Protein AF-W2TW05-F1 (afdb_monomer_lite)

Organism: Necator americanus (NCBI:txid51031)

Sequence (110 aa):
MAQFKKYGCFRMYRKGIIEKAEVYYQSGDLARALQLWVAVVREAIPPAVRSDILQKAISAAYCMASIKDYIWCCVQLMPSQPLAEDGFRAVLHSTVPPPPFAASEVSAAQ

InterPro domains:
  IPR021773 Trafficking protein particle complex subunit 11 [PF11817] (1-78)

Structure (mmCIF, N/CA/C/O backbone):
data_AF-W2TW05-F1
#
_entry.id   AF-W2TW05-F1
#
loop_
_atom_site.group_PDB
_atom_site.id
_atom_site.type_symbol
_atom_site.label_atom_id
_atom_site.label_alt_id
_atom_site.label_comp_id
_atom_site.label_asym_id
_atom_site.label_entity_id
_atom_site.label_seq_id
_atom_site.pdbx_PDB_ins_code
_atom_site.Cartn_x
_atom_site.Cartn_y
_atom_site.Cartn_z
_atom_site.occupancy
_atom_site.B_iso_or_equiv
_atom_site.auth_seq_id
_atom_site.auth_comp_id
_atom_site.auth_asym_id
_atom_site.auth_atom_id
_atom_site.pdbx_PDB_model_num
ATOM 1 N N . MET A 1 1 ? 10.054 -18.574 -23.381 1.00 46.62 1 MET A N 1
ATOM 2 C CA . MET A 1 1 ? 10.351 -19.295 -22.117 1.00 46.62 1 MET A CA 1
ATOM 3 C C . MET A 1 1 ? 11.804 -19.146 -21.626 1.00 46.62 1 MET A C 1
ATOM 5 O O . MET A 1 1 ? 11.996 -19.069 -20.420 1.00 46.62 1 MET A O 1
ATOM 9 N N . ALA A 1 2 ? 12.830 -19.055 -22.490 1.00 46.16 2 ALA A N 1
ATOM 10 C CA . ALA A 1 2 ? 14.244 -19.010 -22.058 1.00 46.16 2 ALA A CA 1
ATOM 11 C C . ALA A 1 2 ? 14.717 -17.670 -21.440 1.00 46.16 2 ALA A C 1
ATOM 13 O O . ALA A 1 2 ? 15.472 -17.675 -20.472 1.00 46.16 2 ALA A O 1
ATOM 14 N N . GLN A 1 3 ? 14.230 -16.519 -21.922 1.00 46.06 3 GLN A N 1
ATOM 15 C CA . GLN A 1 3 ? 14.538 -15.207 -21.318 1.00 46.06 3 GLN A CA 1
ATOM 16 C C . GLN A 1 3 ? 13.878 -15.007 -19.940 1.00 46.06 3 GLN A C 1
ATOM 18 O O . GLN A 1 3 ? 14.434 -14.323 -19.086 1.00 46.06 3 GLN A O 1
ATOM 23 N N . PHE A 1 4 ? 12.739 -15.669 -19.699 1.00 49.97 4 PHE A N 1
ATOM 24 C CA . PHE A 1 4 ? 12.002 -15.637 -18.429 1.00 49.97 4 PHE A CA 1
ATOM 25 C C . PHE A 1 4 ? 12.800 -16.295 -17.291 1.00 49.97 4 PHE A C 1
ATOM 27 O O . PHE A 1 4 ? 12.818 -15.788 -16.175 1.00 49.97 4 PHE A O 1
ATOM 34 N N . LYS A 1 5 ? 13.525 -17.383 -17.602 1.00 49.91 5 LYS A N 1
ATOM 35 C CA . LYS A 1 5 ? 14.437 -18.072 -16.674 1.00 49.91 5 LYS A CA 1
ATOM 36 C C . LYS A 1 5 ? 15.784 -17.360 -16.484 1.00 49.91 5 LYS A C 1
ATOM 38 O O . LYS A 1 5 ? 16.395 -17.537 -15.440 1.00 49.91 5 LYS A O 1
ATOM 43 N N . LYS A 1 6 ? 16.257 -16.589 -17.472 1.00 45.56 6 LYS A N 1
ATOM 44 C CA . LYS A 1 6 ? 17.607 -15.989 -17.462 1.00 45.56 6 LYS A CA 1
ATOM 45 C C . LYS A 1 6 ? 17.669 -14.585 -16.845 1.00 45.56 6 LYS A C 1
ATOM 47 O O . LYS A 1 6 ? 18.692 -14.246 -16.267 1.00 45.56 6 LYS A O 1
ATOM 52 N N . TYR A 1 7 ? 16.597 -13.790 -16.946 1.00 52.97 7 TYR A N 1
ATOM 53 C CA . TYR A 1 7 ? 16.572 -12.401 -16.451 1.00 52.97 7 TYR A CA 1
ATOM 54 C C . TYR A 1 7 ? 15.472 -12.099 -15.434 1.00 52.97 7 TYR A C 1
ATOM 56 O O . TYR A 1 7 ? 15.398 -10.953 -15.002 1.00 52.97 7 TYR A O 1
ATOM 64 N N . GLY A 1 8 ? 14.620 -13.081 -15.090 1.00 55.16 8 GLY A N 1
ATOM 65 C CA . GLY A 1 8 ? 13.552 -12.956 -14.091 1.00 55.16 8 GLY A CA 1
ATOM 66 C C . GLY A 1 8 ? 12.885 -11.587 -14.142 1.00 55.16 8 GLY A C 1
ATOM 67 O O . GLY A 1 8 ? 13.166 -10.751 -13.296 1.00 55.16 8 GLY A O 1
ATOM 68 N N . CYS A 1 9 ? 12.105 -11.301 -15.189 1.00 71.44 9 CYS A N 1
ATOM 69 C CA . CYS A 1 9 ? 11.647 -9.942 -15.473 1.00 71.44 9 CYS A CA 1
ATOM 70 C C . CYS A 1 9 ? 10.815 -9.381 -14.305 1.00 71.44 9 CYS A C 1
ATOM 72 O O . CYS A 1 9 ? 9.593 -9.525 -14.285 1.00 71.44 9 CYS A O 1
ATOM 74 N N . PHE A 1 10 ? 11.464 -8.693 -13.361 1.00 73.69 10 PHE A N 1
ATOM 75 C CA . PHE A 1 10 ? 10.847 -8.115 -12.163 1.00 73.69 10 PHE A CA 1
ATOM 76 C C . PHE A 1 10 ? 9.656 -7.215 -12.513 1.00 73.69 10 PHE A C 1
ATOM 78 O O . PHE A 1 10 ? 8.684 -7.140 -11.770 1.00 73.69 10 PHE A O 1
ATOM 85 N N . ARG A 1 11 ? 9.674 -6.605 -13.705 1.00 77.31 11 ARG A N 1
ATOM 86 C CA . ARG A 1 11 ? 8.549 -5.850 -14.271 1.00 77.31 11 ARG A CA 1
ATOM 87 C C . ARG A 1 11 ? 7.286 -6.699 -14.482 1.00 77.31 11 ARG A C 1
ATOM 89 O O . ARG A 1 11 ? 6.202 -6.246 -14.135 1.00 77.31 11 ARG A O 1
ATOM 96 N N . MET A 1 12 ? 7.416 -7.906 -15.036 1.00 80.75 12 MET A N 1
ATOM 97 C CA . MET A 1 12 ? 6.302 -8.854 -15.213 1.00 80.75 12 MET A CA 1
ATOM 98 C C . MET A 1 12 ? 5.819 -9.385 -13.863 1.00 80.75 12 MET A C 1
ATOM 100 O O . MET A 1 12 ? 4.619 -9.447 -13.631 1.00 80.75 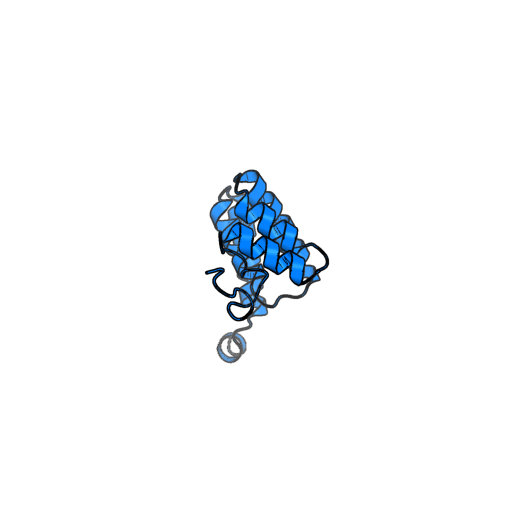12 MET A O 1
ATOM 104 N N . TYR A 1 13 ? 6.747 -9.708 -12.959 1.00 83.38 13 TYR A N 1
ATOM 105 C CA . TYR A 1 13 ? 6.410 -10.175 -11.614 1.00 83.38 13 TYR A CA 1
ATOM 106 C C . TYR A 1 13 ? 5.592 -9.135 -10.831 1.00 83.38 13 TYR A C 1
ATOM 108 O O . TYR A 1 13 ? 4.509 -9.442 -10.340 1.00 83.38 13 TYR A O 1
ATOM 116 N N . ARG A 1 14 ? 6.051 -7.877 -10.799 1.00 84.50 14 ARG A N 1
ATOM 117 C CA . ARG A 1 14 ? 5.333 -6.763 -10.159 1.00 84.50 14 ARG A CA 1
ATOM 118 C C . ARG A 1 14 ? 3.976 -6.511 -10.793 1.00 84.50 14 ARG A C 1
ATOM 120 O O . ARG A 1 14 ? 3.001 -6.332 -10.074 1.00 84.50 14 ARG A O 1
ATOM 127 N N . LYS A 1 15 ? 3.904 -6.540 -12.128 1.00 86.38 15 LYS A N 1
ATOM 128 C CA . LYS A 1 15 ? 2.633 -6.424 -12.849 1.00 86.38 15 LYS A CA 1
ATOM 129 C C . LYS A 1 15 ? 1.657 -7.524 -12.417 1.00 86.38 15 LYS A C 1
ATOM 131 O O . LYS A 1 15 ? 0.520 -7.212 -12.088 1.00 86.38 15 LYS A O 1
ATOM 136 N N . GLY A 1 16 ? 2.129 -8.765 -12.303 1.00 88.81 16 GLY A N 1
ATOM 137 C CA . GLY A 1 16 ? 1.325 -9.880 -11.804 1.00 88.81 16 GLY A CA 1
ATOM 138 C C . GLY A 1 16 ? 0.849 -9.697 -10.359 1.00 88.81 16 GLY A C 1
ATOM 139 O O . GLY A 1 16 ? -0.285 -10.049 -10.050 1.00 88.81 16 GLY A O 1
ATOM 140 N N . ILE A 1 17 ? 1.665 -9.113 -9.471 1.00 90.50 17 ILE A N 1
ATOM 141 C CA . ILE A 1 17 ? 1.222 -8.793 -8.102 1.00 90.50 17 ILE A CA 1
ATOM 142 C C . ILE A 1 17 ? 0.128 -7.719 -8.111 1.00 90.50 17 ILE A C 1
ATOM 144 O O . ILE A 1 17 ? -0.864 -7.866 -7.400 1.00 90.50 17 ILE A O 1
ATOM 148 N N . ILE A 1 18 ? 0.292 -6.665 -8.916 1.00 91.06 18 ILE A N 1
ATOM 149 C CA . ILE A 1 18 ? -0.690 -5.576 -9.034 1.00 91.06 18 ILE A CA 1
ATOM 150 C C . ILE A 1 18 ? -2.029 -6.120 -9.539 1.00 91.06 18 ILE A C 1
ATOM 152 O O . ILE A 1 18 ? -3.058 -5.862 -8.924 1.00 91.06 18 ILE A O 1
ATOM 156 N N . GLU A 1 19 ? -2.012 -6.920 -10.606 1.00 93.12 19 GLU A N 1
ATOM 157 C CA . GLU A 1 19 ? -3.218 -7.538 -11.173 1.00 93.12 19 GLU A CA 1
ATOM 158 C C . GLU A 1 19 ? -3.876 -8.503 -10.177 1.00 93.12 19 GLU A C 1
ATOM 160 O O . GLU A 1 19 ? -5.089 -8.476 -9.984 1.00 93.12 19 GLU A O 1
ATOM 165 N N . LYS A 1 20 ? -3.083 -9.312 -9.463 1.00 92.62 20 LYS A N 1
ATOM 166 C CA . LYS A 1 20 ? -3.600 -10.204 -8.416 1.00 92.62 20 LYS A CA 1
ATOM 167 C C . LYS A 1 20 ? -4.273 -9.434 -7.278 1.00 92.62 20 LYS A C 1
ATOM 169 O O . LYS A 1 20 ? -5.283 -9.887 -6.745 1.00 92.62 20 LYS A O 1
ATOM 174 N N . ALA A 1 21 ? -3.717 -8.289 -6.894 1.00 94.06 21 ALA A N 1
ATOM 175 C CA . ALA A 1 21 ? -4.299 -7.429 -5.874 1.00 94.06 21 ALA A CA 1
ATOM 176 C C . ALA A 1 21 ? -5.643 -6.830 -6.325 1.00 94.06 21 ALA A C 1
ATOM 178 O O . ALA A 1 21 ? -6.569 -6.765 -5.521 1.00 94.06 21 ALA A O 1
ATOM 179 N N . GLU A 1 22 ? -5.794 -6.483 -7.608 1.00 94.19 22 GLU A N 1
ATOM 180 C CA . GLU A 1 22 ? -7.087 -6.046 -8.155 1.00 94.19 22 GLU A CA 1
ATOM 181 C C . GLU A 1 22 ? -8.150 -7.142 -8.099 1.00 94.19 22 GLU A C 1
ATOM 183 O O . GLU A 1 22 ? -9.288 -6.870 -7.721 1.00 94.19 22 GLU A O 1
ATOM 188 N N . VAL A 1 23 ? -7.778 -8.389 -8.398 1.00 96.12 23 VAL A N 1
ATOM 189 C CA . VAL A 1 23 ? -8.699 -9.529 -8.276 1.00 96.12 23 VAL A CA 1
ATOM 190 C C . VAL A 1 23 ? -9.171 -9.701 -6.828 1.00 96.12 23 VAL A C 1
ATOM 192 O O . VAL A 1 23 ? -10.361 -9.906 -6.600 1.00 96.12 23 VAL A O 1
ATOM 195 N N . TYR A 1 24 ? -8.276 -9.564 -5.842 1.00 94.94 24 TYR A N 1
ATOM 196 C CA . TYR A 1 24 ? -8.664 -9.628 -4.426 1.00 94.94 24 TYR A CA 1
ATOM 197 C C . TYR A 1 24 ? -9.575 -8.479 -3.998 1.00 94.94 24 TYR A C 1
ATOM 199 O O . TYR A 1 24 ? -10.510 -8.686 -3.225 1.00 94.94 24 TYR A O 1
ATOM 207 N N . TYR A 1 25 ? -9.331 -7.278 -4.522 1.00 93.75 25 TYR A N 1
ATOM 208 C CA . TYR A 1 25 ? -10.189 -6.130 -4.261 1.00 93.75 25 TYR A CA 1
ATOM 209 C C . TYR A 1 25 ? -11.607 -6.371 -4.795 1.00 93.75 25 TYR A C 1
ATOM 211 O O . TYR A 1 25 ? -12.583 -6.168 -4.078 1.00 93.75 25 TYR A O 1
ATOM 219 N N . GLN A 1 26 ? -11.724 -6.888 -6.022 1.00 93.81 26 GLN A N 1
ATOM 220 C CA . GLN A 1 26 ? -13.012 -7.232 -6.635 1.00 93.81 26 GLN A CA 1
ATOM 221 C C . GLN A 1 26 ? -13.727 -8.379 -5.912 1.00 93.81 26 GLN A C 1
ATOM 223 O O . GLN A 1 26 ? -14.952 -8.377 -5.831 1.00 93.81 26 GLN A O 1
ATOM 228 N N . SER A 1 27 ? -12.986 -9.341 -5.354 1.00 94.44 27 SER A N 1
ATOM 229 C CA . SER A 1 27 ? -13.568 -10.432 -4.567 1.00 94.44 27 SER A CA 1
ATOM 230 C C . SER A 1 27 ? -13.978 -10.019 -3.145 1.00 94.44 27 SER A C 1
ATOM 232 O O . SER A 1 27 ? -14.462 -10.862 -2.396 1.00 94.44 27 SER A O 1
ATOM 234 N N . GLY A 1 28 ? -13.743 -8.764 -2.743 1.00 91.94 28 GLY A N 1
ATOM 235 C CA . GLY A 1 28 ? -14.054 -8.246 -1.406 1.00 91.94 28 GLY A CA 1
ATOM 236 C C . GLY A 1 28 ? -13.001 -8.549 -0.335 1.00 91.94 28 GLY A C 1
ATOM 237 O O . GLY A 1 28 ? -13.184 -8.172 0.821 1.00 91.94 28 GLY A O 1
ATOM 238 N N . ASP A 1 29 ? -11.876 -9.178 -0.690 1.00 95.12 29 ASP A N 1
ATOM 239 C CA . ASP A 1 29 ? -10.772 -9.400 0.248 1.00 95.12 29 ASP A CA 1
ATOM 240 C C . ASP A 1 29 ? -9.797 -8.223 0.216 1.00 95.12 29 ASP A C 1
ATOM 242 O O . ASP A 1 29 ? -8.712 -8.249 -0.376 1.00 95.12 29 ASP A O 1
ATOM 246 N N . LEU A 1 30 ? -10.232 -7.150 0.867 1.00 93.56 30 LEU A N 1
ATOM 247 C CA . LEU A 1 30 ? -9.497 -5.894 0.914 1.00 93.56 30 LEU A CA 1
ATOM 248 C C . LEU A 1 30 ? -8.156 -6.034 1.648 1.00 93.56 30 LEU A C 1
ATOM 250 O O . LEU A 1 30 ? -7.193 -5.357 1.290 1.00 93.56 30 LEU A O 1
ATOM 254 N N . ALA A 1 31 ? -8.063 -6.946 2.622 1.00 93.19 31 ALA A N 1
ATOM 255 C CA . ALA A 1 31 ? -6.856 -7.158 3.418 1.00 93.19 31 ALA A CA 1
ATOM 256 C C . ALA A 1 31 ? -5.706 -7.687 2.564 1.00 93.19 31 ALA A C 1
ATOM 258 O O . ALA A 1 31 ? -4.598 -7.143 2.595 1.00 93.19 31 ALA A O 1
ATOM 259 N N . ARG A 1 32 ? -5.973 -8.718 1.756 1.00 94.06 32 ARG A N 1
ATOM 260 C CA . ARG A 1 32 ? -4.973 -9.275 0.841 1.00 94.06 32 ARG A CA 1
ATOM 261 C C . ARG A 1 32 ? -4.628 -8.301 -0.281 1.00 94.06 32 ARG A C 1
ATOM 263 O O . ARG A 1 32 ? -3.454 -8.195 -0.636 1.00 94.06 32 ARG A O 1
ATOM 270 N N . ALA A 1 33 ? -5.609 -7.564 -0.805 1.00 94.44 33 ALA A N 1
ATOM 271 C CA . ALA A 1 33 ? -5.362 -6.531 -1.811 1.00 94.44 33 ALA A CA 1
ATOM 272 C C . ALA A 1 33 ? -4.404 -5.447 -1.285 1.00 94.44 33 ALA A C 1
ATOM 274 O O . ALA A 1 33 ? -3.381 -5.158 -1.913 1.00 94.44 33 ALA A O 1
ATOM 275 N N . LEU A 1 34 ? -4.680 -4.918 -0.088 1.00 93.50 34 LEU A N 1
ATOM 276 C CA . LEU A 1 34 ? -3.871 -3.887 0.556 1.00 93.50 34 LEU A CA 1
ATOM 277 C C . LEU A 1 34 ? -2.436 -4.359 0.814 1.00 93.50 34 LEU A C 1
ATOM 279 O O . LEU A 1 34 ? -1.489 -3.647 0.484 1.00 93.50 34 LEU A O 1
ATOM 283 N N . GLN A 1 35 ? -2.255 -5.572 1.344 1.00 93.69 35 GLN A N 1
ATOM 284 C CA . GLN A 1 35 ? -0.925 -6.138 1.600 1.00 93.69 35 GLN A CA 1
ATOM 285 C C . GLN A 1 35 ? -0.072 -6.218 0.330 1.00 93.69 35 GLN A C 1
ATOM 287 O O . GLN A 1 35 ? 1.105 -5.852 0.350 1.00 93.69 35 GLN A O 1
ATOM 292 N N . LEU A 1 36 ? -0.661 -6.668 -0.781 1.00 93.81 36 LEU A N 1
ATOM 293 C CA . LEU A 1 36 ? 0.041 -6.777 -2.058 1.00 93.81 36 LEU A CA 1
ATOM 294 C C . LEU A 1 36 ? 0.394 -5.400 -2.630 1.00 93.81 36 LEU A C 1
ATOM 296 O O . LEU A 1 36 ? 1.525 -5.202 -3.070 1.00 93.81 36 LEU A O 1
ATOM 300 N N . TRP A 1 37 ? -0.522 -4.429 -2.583 1.00 93.62 37 TRP A N 1
ATOM 301 C CA . TRP A 1 37 ? -0.236 -3.066 -3.041 1.00 93.62 37 TRP A CA 1
ATOM 302 C C . TRP A 1 37 ? 0.838 -2.376 -2.198 1.00 93.62 37 TRP A C 1
ATOM 304 O O . TRP A 1 37 ? 1.762 -1.789 -2.758 1.00 93.62 37 TRP A O 1
ATOM 314 N N . VAL A 1 38 ? 0.789 -2.502 -0.869 1.00 90.62 38 VAL A N 1
ATOM 315 C CA . VAL A 1 38 ? 1.820 -1.952 0.026 1.00 90.62 38 VAL A CA 1
ATOM 316 C C . VAL A 1 38 ? 3.178 -2.615 -0.219 1.00 90.62 38 VAL A C 1
ATOM 318 O O . VAL A 1 38 ? 4.195 -1.919 -0.236 1.00 90.62 38 VAL A O 1
ATOM 321 N N . ALA A 1 39 ? 3.220 -3.932 -0.445 1.00 90.06 39 ALA A N 1
ATOM 322 C CA . ALA A 1 39 ? 4.458 -4.641 -0.773 1.00 90.06 39 ALA A CA 1
ATOM 323 C C . ALA A 1 39 ? 5.079 -4.120 -2.078 1.00 90.06 39 ALA A C 1
ATOM 325 O O . ALA A 1 39 ? 6.273 -3.834 -2.122 1.00 90.06 39 ALA A O 1
ATOM 326 N N . VAL A 1 40 ? 4.255 -3.915 -3.106 1.00 89.94 40 VAL A N 1
ATOM 327 C CA . VAL A 1 40 ? 4.678 -3.378 -4.404 1.00 89.94 40 VAL A CA 1
ATOM 328 C C . VAL A 1 40 ? 5.192 -1.941 -4.266 1.00 89.94 40 VAL A C 1
ATOM 330 O O . VAL A 1 40 ? 6.264 -1.631 -4.772 1.00 89.94 40 VAL A O 1
ATOM 333 N N . VAL A 1 41 ? 4.501 -1.073 -3.522 1.00 88.31 41 VAL A N 1
ATOM 334 C CA . VAL A 1 41 ? 4.906 0.335 -3.314 1.00 88.31 41 VAL A CA 1
ATOM 335 C C . VAL A 1 41 ? 6.243 0.478 -2.577 1.00 88.31 41 VAL A C 1
ATOM 337 O O . VAL A 1 41 ? 6.942 1.470 -2.782 1.00 88.31 41 VAL A O 1
ATOM 340 N N . ARG A 1 42 ? 6.608 -0.484 -1.720 1.00 83.25 42 ARG A N 1
ATOM 341 C CA . ARG A 1 42 ? 7.911 -0.500 -1.029 1.00 83.25 42 ARG A CA 1
ATOM 342 C C . ARG A 1 42 ? 9.074 -0.820 -1.965 1.00 83.25 42 ARG A C 1
ATOM 344 O O . ARG A 1 42 ? 10.217 -0.517 -1.630 1.00 83.25 42 ARG A O 1
ATOM 351 N N . GLU A 1 43 ? 8.806 -1.429 -3.114 1.00 82.62 43 GLU A N 1
ATOM 352 C CA . GLU A 1 43 ? 9.824 -1.684 -4.123 1.00 82.62 43 GLU A CA 1
ATOM 353 C C . GLU A 1 43 ? 10.064 -0.453 -5.014 1.00 82.62 43 GLU A C 1
ATOM 355 O O . GLU A 1 43 ? 9.208 0.413 -5.181 1.00 82.62 43 GLU A O 1
ATOM 360 N N . ALA A 1 44 ? 11.240 -0.387 -5.646 1.00 75.88 44 ALA A N 1
ATOM 361 C CA . ALA A 1 44 ? 11.576 0.684 -6.581 1.00 75.88 44 ALA A CA 1
ATOM 362 C C . ALA A 1 44 ? 10.738 0.578 -7.872 1.00 75.88 44 ALA A C 1
ATOM 364 O O . ALA A 1 44 ? 11.069 -0.193 -8.780 1.00 75.88 44 ALA A O 1
ATOM 365 N N . ILE A 1 45 ? 9.643 1.339 -7.941 1.00 82.38 45 ILE A N 1
ATOM 366 C CA . ILE A 1 45 ? 8.682 1.392 -9.056 1.00 82.38 45 ILE A CA 1
ATOM 367 C C . ILE A 1 45 ? 8.618 2.822 -9.607 1.00 82.38 45 ILE A C 1
ATOM 369 O O . ILE A 1 45 ? 8.791 3.770 -8.839 1.00 82.38 45 ILE A O 1
ATOM 373 N N . PRO A 1 46 ? 8.368 3.011 -10.920 1.00 85.00 46 PRO A N 1
ATOM 374 C CA . PRO A 1 46 ? 8.195 4.340 -11.493 1.00 85.00 46 PRO A CA 1
ATOM 375 C C . PRO A 1 46 ? 7.150 5.179 -10.736 1.00 85.00 46 PRO A C 1
ATOM 377 O O . PRO A 1 46 ? 6.098 4.646 -10.373 1.00 85.00 46 PRO A O 1
ATOM 380 N N . PRO A 1 47 ? 7.389 6.490 -10.545 1.00 82.19 47 PRO A N 1
ATOM 381 C CA . PRO A 1 47 ? 6.551 7.342 -9.699 1.00 82.19 47 PRO A CA 1
ATOM 382 C C . PRO A 1 47 ? 5.094 7.414 -10.173 1.00 82.19 47 PRO A C 1
ATOM 384 O O . PRO A 1 47 ? 4.195 7.364 -9.343 1.00 82.19 47 PRO A O 1
ATOM 387 N N . ALA A 1 48 ? 4.856 7.426 -11.490 1.00 84.12 48 ALA A N 1
ATOM 388 C CA . ALA A 1 48 ? 3.506 7.429 -12.061 1.00 84.12 48 ALA A CA 1
ATOM 389 C C . ALA A 1 48 ? 2.702 6.161 -11.713 1.00 84.12 48 ALA A C 1
ATOM 391 O O . ALA A 1 48 ? 1.526 6.226 -11.391 1.00 84.12 48 ALA A O 1
ATOM 392 N N . VAL A 1 49 ? 3.347 4.990 -11.721 1.00 86.94 49 VAL A N 1
ATOM 393 C CA . VAL A 1 49 ? 2.683 3.726 -11.354 1.00 86.94 49 VAL A CA 1
ATOM 394 C C . VAL A 1 49 ? 2.487 3.648 -9.838 1.00 86.94 49 VAL A C 1
ATOM 396 O O . VAL A 1 49 ? 1.501 3.100 -9.352 1.00 86.94 49 VAL A O 1
ATOM 399 N N . ARG A 1 50 ? 3.428 4.211 -9.075 1.00 88.69 50 ARG A N 1
ATOM 400 C CA . ARG A 1 50 ? 3.364 4.255 -7.615 1.00 88.69 50 ARG A CA 1
ATOM 401 C C . ARG A 1 50 ? 2.173 5.080 -7.123 1.00 88.69 50 ARG A C 1
ATOM 403 O O . ARG A 1 50 ? 1.499 4.622 -6.204 1.00 88.69 50 ARG A O 1
ATOM 410 N N . SER A 1 51 ? 1.895 6.241 -7.723 1.00 89.19 51 SER A N 1
ATOM 411 C CA . SER A 1 51 ? 0.742 7.071 -7.347 1.00 89.19 51 SER A CA 1
ATOM 412 C C . SER A 1 51 ? -0.586 6.353 -7.569 1.00 89.19 51 SER A C 1
ATOM 414 O O . SER A 1 51 ? -1.436 6.364 -6.681 1.00 89.19 51 SER A O 1
ATOM 416 N N . ASP A 1 52 ? -0.732 5.655 -8.697 1.00 91.69 52 ASP A N 1
ATOM 417 C CA . ASP A 1 52 ? -1.958 4.921 -9.028 1.00 91.69 52 ASP A CA 1
ATOM 418 C C . ASP A 1 52 ? -2.217 3.779 -8.034 1.00 91.69 52 ASP A C 1
ATOM 420 O O . ASP A 1 52 ? -3.339 3.575 -7.566 1.00 91.69 52 ASP A O 1
ATOM 424 N N . ILE A 1 53 ? -1.167 3.034 -7.672 1.00 92.50 53 ILE A N 1
ATOM 425 C CA . ILE A 1 53 ? -1.265 1.942 -6.694 1.00 92.50 53 ILE A CA 1
ATOM 426 C C . ILE A 1 53 ? -1.560 2.491 -5.297 1.00 92.50 53 ILE A C 1
ATOM 428 O O . ILE A 1 53 ? -2.372 1.914 -4.575 1.00 92.50 53 ILE A O 1
ATOM 432 N N . LEU A 1 54 ? -0.937 3.608 -4.913 1.00 91.81 54 LEU A N 1
ATOM 433 C CA . LEU A 1 54 ? -1.185 4.257 -3.627 1.00 91.81 54 LEU A CA 1
ATOM 434 C C . LEU A 1 54 ? -2.634 4.734 -3.499 1.00 91.81 54 LEU A C 1
ATOM 436 O O . LEU A 1 54 ? -3.240 4.513 -2.456 1.00 91.81 54 LEU A O 1
ATOM 440 N N . GLN A 1 55 ? -3.225 5.309 -4.549 1.00 93.06 55 GLN A N 1
ATOM 441 C CA . GLN A 1 55 ? -4.643 5.694 -4.539 1.00 93.06 55 GLN A CA 1
ATOM 442 C C . GLN A 1 55 ? -5.563 4.485 -4.314 1.00 93.06 55 GLN A C 1
ATOM 444 O O . GLN A 1 55 ? -6.470 4.535 -3.480 1.00 93.06 55 GLN A O 1
ATOM 449 N N . LYS A 1 56 ? -5.290 3.364 -4.994 1.00 93.50 56 LYS A N 1
ATOM 450 C CA . LYS A 1 56 ? -6.023 2.104 -4.788 1.00 93.50 56 LYS A CA 1
ATOM 451 C C . LYS A 1 56 ? -5.852 1.582 -3.358 1.00 93.50 56 LYS A C 1
ATOM 453 O O . LYS A 1 56 ? -6.842 1.249 -2.707 1.00 93.50 56 LYS A O 1
ATOM 458 N N . ALA A 1 57 ? -4.630 1.600 -2.830 1.00 94.00 57 ALA A N 1
ATOM 459 C CA . ALA A 1 57 ? -4.335 1.193 -1.459 1.00 94.00 57 ALA A CA 1
ATOM 460 C C . ALA A 1 57 ? -5.048 2.062 -0.410 1.00 94.00 57 ALA A C 1
ATOM 462 O O . ALA A 1 57 ? -5.601 1.518 0.541 1.00 94.00 57 ALA A O 1
ATOM 463 N N . ILE A 1 58 ? -5.119 3.382 -0.607 1.00 93.94 58 ILE A N 1
ATOM 464 C CA . ILE A 1 58 ? -5.858 4.305 0.272 1.00 93.94 58 ILE A CA 1
ATOM 465 C C . ILE A 1 58 ? -7.339 3.935 0.313 1.00 93.94 58 ILE A C 1
ATOM 467 O O . ILE A 1 58 ? -7.912 3.839 1.398 1.00 93.94 58 ILE A O 1
ATOM 471 N N . SER A 1 59 ? -7.945 3.680 -0.850 1.00 93.25 59 SER A N 1
ATOM 472 C CA . SER A 1 59 ? -9.356 3.290 -0.917 1.00 93.25 59 SER A CA 1
ATOM 473 C C . SER A 1 59 ? -9.627 1.981 -0.164 1.00 93.25 59 SER A C 1
ATOM 475 O O . SER A 1 59 ? -10.562 1.914 0.630 1.00 93.25 59 SER A O 1
ATOM 477 N N . ALA A 1 60 ? -8.767 0.965 -0.318 1.00 92.62 60 ALA A N 1
ATOM 478 C CA . ALA A 1 60 ? -8.901 -0.290 0.420 1.00 92.62 60 ALA A CA 1
ATOM 479 C C . ALA A 1 60 ? -8.668 -0.113 1.923 1.00 92.62 60 ALA A C 1
ATOM 481 O O . ALA A 1 60 ? -9.448 -0.631 2.717 1.00 92.62 60 ALA A O 1
ATOM 482 N N . ALA A 1 61 ? -7.642 0.643 2.324 1.00 93.31 61 ALA A N 1
ATOM 483 C CA . ALA A 1 61 ? -7.358 0.914 3.730 1.00 93.31 61 ALA A CA 1
ATOM 484 C C . ALA A 1 61 ? -8.520 1.654 4.412 1.00 93.31 61 ALA A C 1
ATOM 486 O O . ALA A 1 61 ? -8.876 1.319 5.542 1.00 93.31 61 ALA A O 1
ATOM 487 N N . TYR A 1 62 ? -9.147 2.602 3.706 1.00 93.56 62 TYR A N 1
ATOM 488 C CA . TYR A 1 62 ? -10.341 3.303 4.173 1.00 93.56 62 TYR A CA 1
ATOM 489 C C . TYR A 1 62 ? -11.525 2.347 4.357 1.00 93.56 62 TYR A C 1
ATOM 491 O O . TYR A 1 62 ? -12.113 2.302 5.435 1.00 93.56 62 TYR A O 1
ATOM 499 N N . CYS A 1 63 ? -11.832 1.524 3.349 1.00 92.00 63 CYS A N 1
ATOM 500 C CA . CYS A 1 63 ? -12.907 0.531 3.431 1.00 92.00 63 CYS A CA 1
ATOM 501 C C . CYS A 1 63 ? -12.674 -0.521 4.530 1.00 92.00 63 CYS A C 1
ATOM 503 O O . CYS A 1 63 ? -13.630 -1.063 5.075 1.00 92.00 63 CYS A O 1
ATOM 505 N N . MET A 1 64 ? -11.416 -0.795 4.880 1.00 92.38 64 MET A N 1
ATOM 506 C CA . MET A 1 64 ? -11.039 -1.686 5.980 1.00 92.38 64 MET A CA 1
ATOM 507 C C . MET A 1 64 ? -10.987 -1.015 7.358 1.00 92.38 64 MET A C 1
ATOM 509 O O . MET A 1 64 ? -10.690 -1.694 8.340 1.00 92.38 64 MET A O 1
ATOM 513 N N . ALA A 1 65 ? -11.200 0.301 7.445 1.00 91.69 65 ALA A N 1
ATOM 514 C CA . ALA A 1 65 ? -10.974 1.093 8.654 1.00 91.69 65 ALA A CA 1
ATOM 515 C C . ALA A 1 65 ? -9.545 0.957 9.245 1.00 91.69 65 ALA A C 1
ATOM 517 O O . ALA A 1 65 ? -9.340 1.133 10.448 1.00 91.69 65 ALA A O 1
ATOM 518 N N . SER A 1 66 ? -8.531 0.682 8.409 1.00 90.38 66 SER A N 1
ATOM 519 C CA . SER A 1 66 ? -7.123 0.641 8.838 1.00 90.38 66 SER A CA 1
ATOM 520 C C . SER A 1 66 ? -6.516 2.045 8.819 1.00 90.38 66 SER A C 1
ATOM 522 O O . SER A 1 66 ? -5.985 2.505 7.806 1.00 90.38 66 SER A O 1
ATOM 5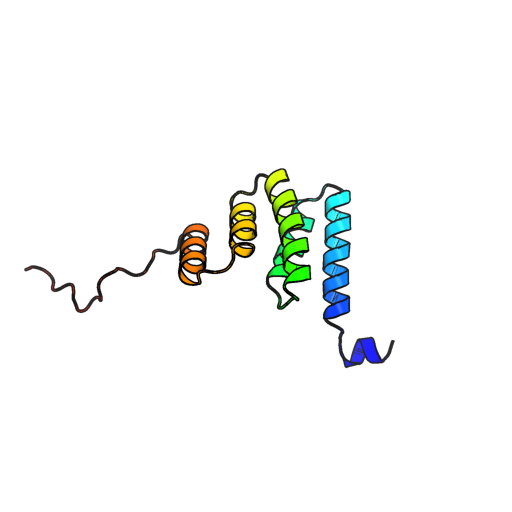24 N N . ILE A 1 67 ? -6.566 2.731 9.964 1.00 89.06 67 ILE A N 1
ATOM 525 C CA . ILE A 1 67 ? -6.017 4.091 10.126 1.00 89.06 67 ILE A CA 1
ATOM 526 C C . ILE A 1 67 ? -4.515 4.124 9.815 1.00 89.06 67 ILE A C 1
ATOM 528 O O . ILE A 1 67 ? -4.034 5.035 9.142 1.00 89.06 67 ILE A O 1
ATOM 532 N N . LYS A 1 68 ? -3.771 3.114 10.277 1.00 88.38 68 LYS A N 1
ATOM 533 C CA . LYS A 1 68 ? -2.316 3.037 10.107 1.00 88.38 68 LYS A CA 1
ATOM 534 C C . LYS A 1 68 ? -1.919 3.003 8.632 1.00 88.38 68 LYS A C 1
ATOM 536 O O . LYS A 1 68 ? -1.083 3.800 8.208 1.00 88.38 68 LYS A O 1
ATOM 541 N N . ASP A 1 69 ? -2.516 2.097 7.861 1.00 88.69 69 ASP A N 1
ATOM 542 C CA . ASP A 1 69 ? -2.178 1.928 6.445 1.00 88.69 69 ASP A CA 1
ATOM 543 C C . ASP A 1 69 ? -2.705 3.089 5.599 1.00 88.69 69 ASP A C 1
ATOM 545 O O . ASP A 1 69 ? -2.046 3.500 4.643 1.00 88.69 69 ASP A O 1
ATOM 549 N N . TYR A 1 70 ? -3.848 3.663 5.986 1.00 90.81 70 TYR A N 1
ATOM 550 C CA . TYR A 1 70 ? -4.408 4.851 5.352 1.00 90.81 70 TYR A CA 1
ATOM 551 C C . TYR A 1 70 ? -3.465 6.052 5.481 1.00 90.81 70 TYR A C 1
ATOM 553 O O . TYR A 1 70 ? -3.057 6.626 4.471 1.00 90.81 70 TYR A O 1
ATOM 561 N N . ILE A 1 71 ? -3.056 6.397 6.710 1.00 90.12 71 ILE A N 1
ATOM 562 C CA . ILE A 1 71 ? -2.132 7.514 6.961 1.00 90.12 71 ILE A CA 1
ATOM 563 C C . ILE A 1 71 ? -0.801 7.264 6.254 1.00 90.12 71 ILE A C 1
ATOM 565 O O . ILE A 1 71 ? -0.292 8.159 5.582 1.00 90.12 71 ILE A O 1
ATOM 569 N N . TRP A 1 72 ? -0.264 6.043 6.349 1.00 88.44 72 TRP A N 1
ATOM 570 C CA . TRP A 1 72 ? 0.967 5.676 5.658 1.00 88.44 72 TRP A CA 1
ATOM 571 C C . TRP A 1 72 ? 0.882 5.939 4.150 1.00 88.44 72 TRP A C 1
ATOM 573 O O . TRP A 1 72 ? 1.740 6.630 3.606 1.00 88.44 72 TRP A O 1
ATOM 583 N N . CYS A 1 73 ? -0.151 5.435 3.469 1.00 89.62 73 CYS A N 1
ATOM 584 C CA . CYS A 1 73 ? -0.282 5.609 2.022 1.00 89.62 73 CYS A CA 1
ATOM 585 C C . CYS A 1 73 ? -0.476 7.082 1.625 1.00 89.62 73 CYS A C 1
ATOM 587 O O . CYS A 1 73 ? 0.089 7.515 0.622 1.00 89.62 73 CYS A O 1
ATOM 589 N N . CYS A 1 74 ? -1.208 7.862 2.426 1.00 88.56 74 CYS A N 1
ATOM 590 C CA . CYS A 1 74 ? -1.376 9.301 2.215 1.00 88.56 74 CYS A CA 1
ATOM 591 C C . CYS A 1 74 ? -0.047 10.062 2.328 1.00 88.56 74 CYS A C 1
ATOM 593 O O . CYS A 1 74 ? 0.269 10.856 1.446 1.00 88.56 74 CYS A O 1
ATOM 595 N N . VAL A 1 75 ? 0.764 9.782 3.357 1.00 86.19 75 VAL A N 1
ATOM 596 C CA . VAL A 1 75 ? 2.094 10.403 3.520 1.00 86.19 75 VAL A CA 1
ATOM 597 C C . VAL A 1 75 ? 2.997 10.076 2.330 1.00 86.19 75 VAL A C 1
ATOM 599 O O . VAL A 1 75 ? 3.684 10.957 1.828 1.00 86.19 75 VAL A O 1
ATOM 602 N N . GLN A 1 76 ? 2.946 8.843 1.814 1.00 84.38 76 GLN A N 1
ATOM 603 C CA . GLN A 1 76 ? 3.748 8.433 0.654 1.00 84.38 76 GLN A CA 1
ATOM 604 C C . GLN A 1 76 ? 3.356 9.127 -0.669 1.00 84.38 76 GLN A C 1
ATOM 606 O O . GLN A 1 76 ? 4.125 9.048 -1.629 1.00 84.38 76 GLN A O 1
ATOM 611 N N . LEU A 1 77 ? 2.184 9.773 -0.748 1.00 83.00 77 LEU A N 1
ATOM 612 C CA . LEU A 1 77 ? 1.759 10.577 -1.904 1.00 83.00 77 LEU A CA 1
ATOM 613 C C . LEU A 1 77 ? 2.161 12.054 -1.801 1.00 83.00 77 LEU A C 1
ATOM 615 O O . LEU A 1 77 ? 2.112 12.758 -2.811 1.00 83.00 77 LEU A O 1
ATOM 619 N N . MET A 1 78 ? 2.520 12.545 -0.614 1.00 81.38 78 MET A N 1
ATOM 620 C CA . MET A 1 78 ? 2.879 13.951 -0.441 1.00 81.38 78 MET A CA 1
ATOM 621 C C . MET A 1 78 ? 4.254 14.227 -1.073 1.00 81.38 78 MET A C 1
ATOM 623 O O . MET A 1 78 ? 5.169 13.418 -0.919 1.00 81.38 78 MET A O 1
ATOM 627 N N . PRO A 1 79 ? 4.440 15.355 -1.784 1.00 64.44 79 PRO A N 1
ATOM 628 C CA . PRO A 1 79 ? 5.760 15.767 -2.246 1.00 64.44 79 PRO A CA 1
ATOM 629 C C . PRO A 1 79 ? 6.672 15.976 -1.027 1.00 64.44 79 PRO A C 1
ATOM 631 O O . PRO A 1 79 ? 6.394 16.793 -0.152 1.00 64.44 79 PRO A O 1
ATOM 634 N N . SER A 1 80 ? 7.725 15.166 -0.953 1.00 61.50 80 SER A N 1
ATOM 635 C CA . SER A 1 80 ? 8.498 14.879 0.254 1.00 61.50 80 SER A CA 1
ATOM 636 C C . SER A 1 80 ? 9.199 16.104 0.853 1.00 61.50 80 SER A C 1
ATOM 638 O O . SER A 1 80 ? 10.112 16.666 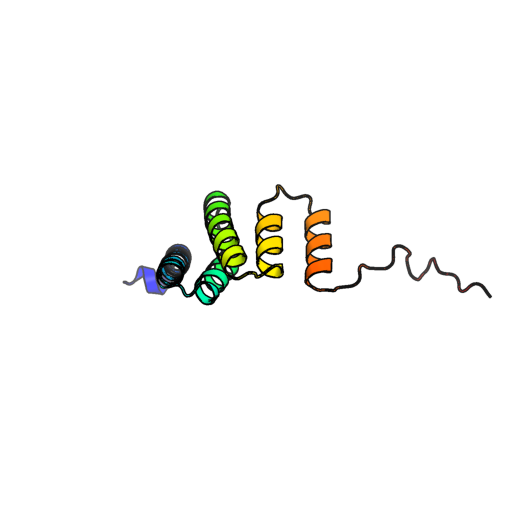0.243 1.00 61.50 80 SER A O 1
ATOM 640 N N . GLN A 1 81 ? 8.879 16.426 2.107 1.00 63.09 81 GLN A N 1
ATOM 641 C CA . GLN A 1 81 ? 9.882 16.916 3.051 1.00 63.09 81 GLN A CA 1
ATOM 642 C C . GLN A 1 81 ? 10.416 15.683 3.799 1.00 63.09 81 GLN A C 1
ATOM 644 O O . GLN A 1 81 ? 9.650 15.075 4.548 1.00 63.09 81 GLN A O 1
ATOM 649 N N . PRO A 1 82 ? 11.693 15.292 3.625 1.00 65.88 82 PRO A N 1
ATOM 650 C CA . PRO A 1 82 ? 12.226 14.050 4.200 1.00 65.88 82 PRO A CA 1
ATOM 651 C C . PRO A 1 82 ? 12.068 13.997 5.729 1.00 65.88 82 PRO A C 1
ATOM 653 O O . PRO A 1 82 ? 11.726 12.961 6.287 1.00 65.88 82 PRO A O 1
ATOM 656 N N . LEU A 1 83 ? 12.189 15.149 6.396 1.00 66.19 83 LEU A N 1
ATOM 657 C CA . LEU A 1 83 ? 12.006 15.279 7.842 1.00 66.19 83 LEU A CA 1
ATOM 658 C C . LEU A 1 83 ? 10.564 14.992 8.303 1.00 66.19 83 LEU A C 1
ATOM 660 O O . LEU A 1 83 ? 10.354 14.418 9.370 1.00 66.19 83 LEU A O 1
ATOM 664 N N . ALA A 1 84 ? 9.566 15.390 7.508 1.00 68.00 84 ALA A N 1
ATOM 665 C CA . ALA A 1 84 ? 8.164 15.149 7.831 1.00 68.00 84 ALA A CA 1
ATOM 666 C C . ALA A 1 84 ? 7.826 13.662 7.686 1.00 68.00 84 ALA A C 1
ATOM 668 O O . ALA A 1 84 ? 7.156 13.098 8.550 1.00 68.00 84 ALA A O 1
ATOM 669 N N . GLU A 1 85 ? 8.337 13.011 6.636 1.00 71.06 85 GLU A N 1
ATOM 670 C CA . GLU A 1 85 ? 8.172 11.569 6.452 1.00 71.06 85 GLU A CA 1
ATOM 671 C C . GLU A 1 85 ? 8.747 10.783 7.634 1.00 71.06 85 GLU A C 1
ATOM 673 O O . GLU A 1 85 ? 8.036 9.951 8.200 1.00 71.06 85 GLU A O 1
ATOM 678 N N . ASP A 1 86 ? 9.980 11.083 8.050 1.00 74.69 86 ASP A N 1
ATOM 679 C CA . ASP A 1 86 ? 10.636 10.413 9.179 1.00 74.69 86 ASP A CA 1
ATOM 680 C C . ASP A 1 86 ? 9.882 10.630 10.499 1.00 74.69 86 ASP A C 1
ATOM 682 O O . ASP A 1 86 ? 9.682 9.681 11.263 1.00 74.69 86 ASP A O 1
ATOM 686 N N . GLY A 1 87 ? 9.373 11.844 10.739 1.00 75.44 87 GLY A N 1
ATOM 687 C CA . GLY A 1 87 ? 8.525 12.144 11.893 1.00 75.44 87 GLY A CA 1
ATOM 688 C C . GLY A 1 87 ? 7.229 11.326 11.904 1.00 75.44 87 GLY A C 1
ATOM 689 O O . GLY A 1 87 ? 6.887 10.709 12.915 1.00 75.44 87 GLY A O 1
ATOM 690 N N . PHE A 1 88 ? 6.527 11.242 10.771 1.00 75.38 88 PHE A N 1
ATOM 691 C CA . PHE A 1 88 ? 5.321 10.417 10.663 1.00 75.38 88 PHE A CA 1
ATOM 692 C C . PHE A 1 88 ? 5.621 8.927 10.826 1.00 75.38 88 PHE A C 1
ATOM 694 O O . PHE A 1 88 ? 4.859 8.223 11.494 1.00 75.38 88 PHE A O 1
ATOM 701 N N . ARG A 1 89 ? 6.738 8.433 10.270 1.00 74.62 89 ARG A N 1
ATOM 702 C CA . ARG A 1 89 ? 7.183 7.052 10.508 1.00 74.62 89 ARG A CA 1
ATOM 703 C C . ARG A 1 89 ? 7.382 6.802 11.993 1.00 74.62 89 ARG A C 1
ATOM 705 O O . ARG A 1 89 ? 6.910 5.783 12.494 1.00 74.62 89 ARG A O 1
ATOM 712 N N . ALA A 1 90 ? 8.032 7.731 12.689 1.00 81.00 90 ALA A N 1
ATOM 713 C CA . ALA A 1 90 ? 8.300 7.582 14.106 1.00 81.00 90 ALA A CA 1
ATOM 714 C C . ALA A 1 90 ? 7.009 7.475 14.931 1.00 81.00 90 ALA A C 1
ATOM 716 O O . ALA A 1 90 ? 6.882 6.585 15.772 1.00 81.00 90 ALA A O 1
ATOM 717 N N . VAL A 1 91 ? 6.005 8.300 14.613 1.00 82.50 91 VAL A N 1
ATOM 718 C CA . VAL A 1 91 ? 4.675 8.240 15.242 1.00 82.50 91 VAL A CA 1
ATOM 719 C C . VAL A 1 91 ? 3.980 6.901 14.965 1.00 82.50 91 VAL A C 1
ATOM 721 O O . VAL A 1 91 ? 3.497 6.256 15.894 1.00 82.50 91 VAL A O 1
ATOM 724 N N . LEU A 1 92 ? 3.967 6.437 13.709 1.00 79.00 92 LEU A N 1
ATOM 725 C CA . LEU A 1 92 ? 3.308 5.180 13.316 1.00 79.00 92 LEU A CA 1
ATOM 726 C C . LEU A 1 92 ? 3.967 3.925 13.909 1.00 79.00 92 LEU A C 1
ATOM 728 O O . LEU A 1 92 ? 3.305 2.894 14.058 1.00 79.00 92 LEU A O 1
ATOM 732 N N . HIS A 1 93 ? 5.264 3.995 14.209 1.00 82.56 93 HIS A N 1
ATOM 733 C CA . HIS A 1 93 ? 6.032 2.915 14.825 1.00 82.56 93 HIS A CA 1
ATOM 734 C C . HIS A 1 93 ? 6.206 3.076 16.339 1.00 82.56 93 HIS A C 1
ATOM 736 O O . HIS A 1 93 ? 6.856 2.234 16.956 1.00 82.56 93 HIS A O 1
ATOM 742 N N . SER A 1 94 ? 5.629 4.126 16.933 1.00 84.44 94 SER A N 1
ATOM 743 C CA . SER A 1 94 ? 5.793 4.457 18.352 1.00 84.44 94 SER A CA 1
ATOM 744 C C . SER A 1 94 ? 7.265 4.551 18.777 1.00 84.44 94 SER A C 1
ATOM 746 O O . SER A 1 94 ? 7.621 4.203 19.902 1.00 84.44 94 SER A O 1
ATOM 748 N N . THR A 1 95 ? 8.140 5.009 17.877 1.00 84.50 95 THR A N 1
ATOM 749 C CA . THR A 1 95 ? 9.550 5.241 18.194 1.00 84.50 95 THR A CA 1
ATOM 750 C C . THR A 1 95 ? 9.705 6.633 18.782 1.00 84.50 95 THR A C 1
ATOM 752 O O . THR A 1 95 ? 9.293 7.620 18.171 1.00 84.50 95 THR A O 1
ATOM 755 N N . VAL A 1 96 ? 10.319 6.714 19.958 1.00 79.50 96 VAL A N 1
ATOM 756 C CA . VAL A 1 96 ? 10.600 7.990 20.618 1.00 79.50 96 VAL A CA 1
ATOM 757 C C . VAL A 1 96 ? 11.665 8.740 19.805 1.00 79.50 96 VAL A C 1
ATOM 759 O O . VAL A 1 96 ? 12.690 8.136 19.473 1.00 79.50 96 VAL A O 1
ATOM 762 N N . PRO A 1 97 ? 11.447 10.021 19.447 1.00 77.44 97 PRO A N 1
ATOM 763 C CA . PRO A 1 97 ? 12.480 10.812 18.793 1.00 77.44 97 PRO A CA 1
ATOM 764 C C . PRO A 1 97 ? 13.690 10.968 19.726 1.00 77.44 97 PRO A C 1
ATOM 766 O O . PRO A 1 97 ? 13.524 10.970 20.950 1.00 77.44 97 PRO A O 1
ATOM 769 N N . PRO A 1 98 ? 14.910 11.101 19.180 1.00 77.81 98 PRO A N 1
ATOM 770 C CA . PRO A 1 98 ? 16.075 11.371 20.008 1.00 77.81 98 PRO A CA 1
ATOM 771 C C . PRO A 1 98 ? 15.849 12.649 20.833 1.00 77.81 98 PRO A C 1
ATOM 773 O O . PRO A 1 98 ? 15.174 13.571 20.360 1.00 77.81 98 PRO A O 1
ATOM 776 N N . PRO A 1 99 ? 16.383 12.715 22.066 1.00 78.25 99 PRO A N 1
ATOM 777 C CA . PRO A 1 99 ? 16.282 13.919 22.875 1.00 78.25 99 PRO A CA 1
ATOM 778 C C . PRO A 1 99 ? 16.885 15.109 22.111 1.00 78.25 99 PRO A C 1
ATOM 780 O O . PRO A 1 99 ? 17.892 14.944 21.422 1.00 78.25 99 PRO A O 1
ATOM 783 N N . PRO A 1 100 ? 16.292 16.310 22.229 1.00 77.12 100 PRO A N 1
ATOM 784 C CA . PRO A 1 100 ? 16.754 17.490 21.498 1.00 77.12 100 PRO A CA 1
ATOM 785 C C . PRO A 1 100 ? 18.137 17.984 21.949 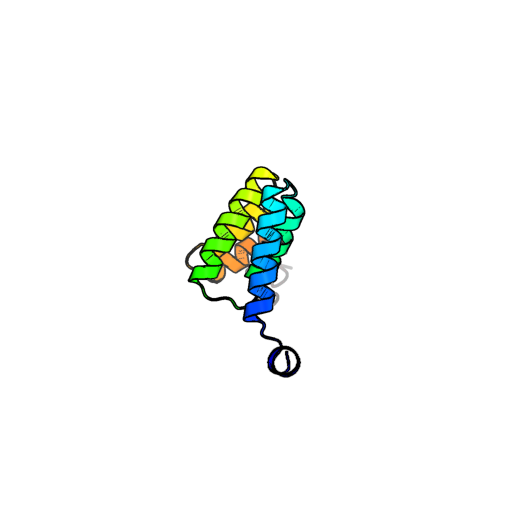1.00 77.12 100 PRO A C 1
ATOM 787 O O . PRO A 1 100 ? 18.739 18.798 21.257 1.00 77.12 100 PRO A O 1
ATOM 790 N N . PHE A 1 101 ? 18.638 17.490 23.084 1.00 80.88 101 PHE A N 1
ATOM 791 C CA . PHE A 1 101 ? 19.935 17.840 23.655 1.00 80.88 101 PHE A CA 1
ATOM 792 C C . PHE A 1 101 ? 20.864 16.632 23.617 1.00 80.88 101 PHE A C 1
ATOM 794 O O . PHE A 1 101 ? 20.451 15.507 23.924 1.00 80.88 101 PHE A O 1
ATOM 801 N N . ALA A 1 102 ? 22.131 16.861 23.271 1.00 72.62 102 ALA A N 1
ATOM 802 C CA . ALA A 1 102 ? 23.140 15.817 23.362 1.00 72.62 102 ALA A CA 1
ATOM 803 C C . ALA A 1 102 ? 23.346 15.435 24.837 1.00 72.62 102 ALA A C 1
ATOM 805 O O . ALA A 1 102 ? 23.341 16.294 25.716 1.00 72.62 102 ALA A O 1
ATOM 806 N N . ALA A 1 103 ? 23.578 14.152 25.130 1.00 64.88 103 ALA A N 1
ATOM 807 C CA . ALA A 1 103 ? 23.828 13.691 26.502 1.00 64.88 103 ALA A CA 1
ATOM 808 C C . ALA A 1 103 ? 25.033 14.392 27.172 1.00 64.88 103 ALA A C 1
ATOM 810 O O . ALA A 1 103 ? 25.134 14.403 28.393 1.00 64.88 103 ALA A O 1
ATOM 811 N N . SER A 1 104 ? 25.922 15.003 26.380 1.00 65.94 104 SER A N 1
ATOM 812 C CA . SER A 1 104 ? 27.036 15.838 26.839 1.00 65.94 104 SER A CA 1
ATOM 813 C C . SER A 1 104 ? 26.626 17.225 27.349 1.00 65.94 104 SER A C 1
ATOM 815 O O . SER A 1 104 ? 27.399 17.850 28.064 1.00 65.94 104 SER A O 1
ATOM 817 N N . GLU A 1 105 ? 25.451 17.728 26.965 1.00 61.38 105 GLU A N 1
ATOM 818 C CA . GLU A 1 105 ? 24.949 19.062 27.334 1.00 61.38 105 GLU A CA 1
ATOM 819 C C . GLU A 1 105 ? 24.088 19.032 28.600 1.00 61.38 105 GLU A C 1
ATOM 821 O O . GLU A 1 105 ? 23.916 20.050 29.269 1.00 61.38 105 GLU A O 1
ATOM 826 N N . VAL A 1 106 ? 23.577 17.855 28.969 1.00 62.62 106 VAL A N 1
ATOM 827 C CA . VAL A 1 106 ? 22.845 17.650 30.220 1.00 62.62 106 VAL A CA 1
ATOM 828 C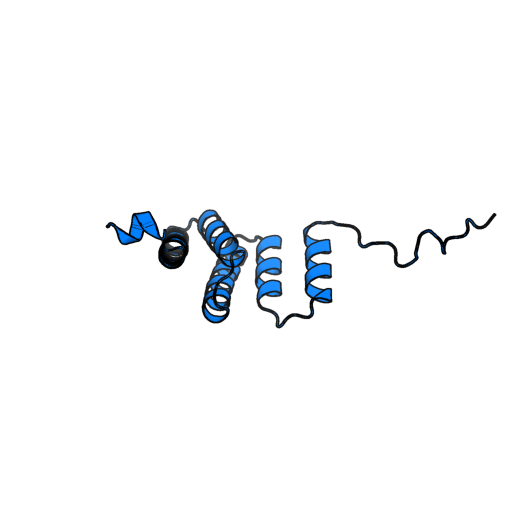 C . VAL A 1 106 ? 23.864 17.420 31.337 1.00 62.62 106 VAL A C 1
ATOM 830 O O . VAL A 1 106 ? 24.066 16.300 31.802 1.00 62.62 106 VAL A O 1
ATOM 833 N N . SER A 1 107 ? 24.543 18.487 31.769 1.00 63.66 107 SER A N 1
ATOM 834 C CA . SER A 1 107 ? 25.231 18.463 33.062 1.00 63.66 107 SER A CA 1
ATOM 835 C C . SER A 1 107 ? 24.183 18.149 34.123 1.00 63.66 107 SER A C 1
ATOM 837 O O . SER A 1 107 ? 23.197 18.878 34.248 1.00 63.66 107 SER A O 1
ATOM 839 N N . ALA A 1 108 ? 24.374 17.059 34.868 1.00 61.12 108 ALA A N 1
ATOM 840 C CA . ALA A 1 108 ? 23.571 16.771 36.045 1.00 61.12 108 ALA A CA 1
ATOM 841 C C . ALA A 1 108 ? 23.661 17.992 36.967 1.00 61.12 108 ALA A C 1
ATOM 843 O O . ALA A 1 108 ? 24.741 18.311 37.465 1.00 61.12 108 ALA A O 1
ATOM 844 N N . ALA A 1 109 ? 22.557 18.724 37.115 1.00 57.91 109 ALA A N 1
ATOM 845 C CA . ALA A 1 109 ? 22.461 19.774 38.112 1.00 57.91 109 ALA A CA 1
ATOM 846 C C . ALA A 1 109 ? 22.626 19.095 39.480 1.00 57.91 109 ALA A C 1
ATOM 848 O O . ALA A 1 109 ? 21.758 18.319 39.884 1.00 57.91 109 ALA A O 1
ATOM 849 N N . GLN A 1 110 ? 23.791 19.295 40.103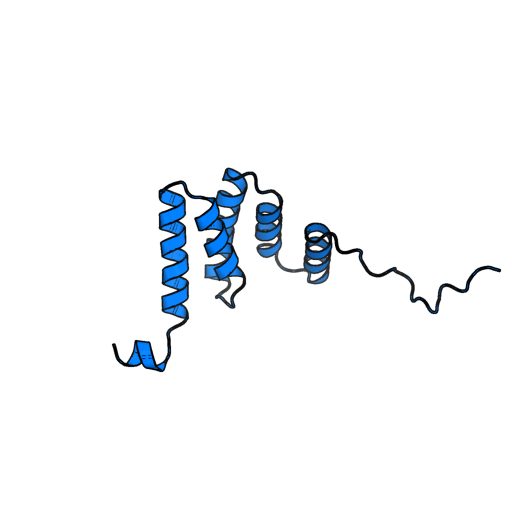 1.00 47.00 110 GLN A N 1
ATOM 850 C CA . GLN A 1 110 ? 24.057 18.934 41.496 1.00 47.00 110 GLN A CA 1
ATOM 851 C C . GLN A 1 110 ? 23.389 19.936 42.432 1.00 47.00 110 GLN A C 1
ATOM 853 O O . GLN A 1 110 ? 23.366 21.138 42.078 1.00 47.00 110 GLN A O 1
#

Foldseek 3Di:
DVVCVVPVPVVVVLVVLQVVLVVCVVVVNLVSSLVSLVVSLPDDDPPVVNLVSLVVNLVSCVVVVPPLSNVLSVQVPDPDPPVVNVVNVCVSVVNDDPDPDDPVVPDPPD

Radius of gyration: 19.47 Å; chains: 1; bounding box: 41×39×64 Å

pLDDT: mean 81.13, std 13.7, range [45.56, 96.12]

Secondary structure (DSSP, 8-state):
-HHHHHH--HHHHHHHHHHHHHHHHHTT-HHHHHHHHHHHHHS---HHHHHHHHHHHHHHHHHTT-HHHHHHHHHHHSPP-HHHHHHHHHHHTTPPPPPSS-TTT-----